Protein AF-A0A250I955-F1 (afdb_monomer_lite)

pLDDT: mean 71.08, std 16.71, range [36.88, 95.0]

Secondary structure (DSSP, 8-state):
--------TTSHHHHHHHHHHHHHHHHHHHHS-----------EEEEPPHHHHH------SSPEEPPSSPEETBPPSPPPTT-EEETTEEEEEEEEESP-TTSEEETTEEEEEPB--PPP------

Foldseek 3Di:
DDDDPDDDPVCVPVVVVVVVVVVVVVVVVVVVPDPPPPPPFPADAAAQDVCLVVVPDPQAPAADEDDLADHVQFAADDEDPPWDQDRRGTKDWDPDFPPQGDFYDDPRTGIRTHGDDDDDDPDPDD

Structure (mmCIF, N/CA/C/O backbone):
data_AF-A0A250I955-F1
#
_entry.id   AF-A0A250I955-F1
#
loop_
_atom_site.group_PDB
_atom_site.id
_atom_site.type_symbol
_atom_site.label_atom_id
_atom_site.label_alt_id
_atom_site.label_comp_id
_atom_site.label_asym_id
_atom_site.label_entity_id
_atom_site.label_seq_id
_atom_site.pdbx_PDB_ins_code
_atom_site.Cartn_x
_atom_site.Cartn_y
_atom_site.Cartn_z
_atom_site.occupancy
_atom_site.B_iso_or_equiv
_atom_site.auth_seq_id
_atom_site.auth_comp_id
_atom_site.auth_asym_id
_atom_site.auth_atom_id
_atom_site.pdbx_PDB_model_num
ATOM 1 N N . MET A 1 1 ? -51.514 -38.015 40.863 1.00 36.88 1 MET A N 1
ATOM 2 C CA . MET A 1 1 ? -50.245 -38.768 40.757 1.00 36.88 1 MET A CA 1
ATOM 3 C C . MET A 1 1 ? -49.132 -37.752 40.534 1.00 36.88 1 MET A C 1
ATOM 5 O O . MET A 1 1 ? -49.177 -37.049 39.536 1.00 36.88 1 MET A O 1
ATOM 9 N N . ARG A 1 2 ? -48.225 -37.561 41.501 1.00 45.16 2 ARG A N 1
ATOM 10 C CA . ARG A 1 2 ? -47.094 -36.623 41.380 1.00 45.16 2 ARG A CA 1
ATOM 11 C C . ARG A 1 2 ? -45.873 -37.432 40.949 1.00 45.16 2 ARG A C 1
ATOM 13 O O . ARG A 1 2 ? -45.469 -38.329 41.681 1.00 45.16 2 ARG A O 1
ATOM 20 N N . ALA A 1 3 ? -45.338 -37.158 39.761 1.00 48.78 3 ALA A N 1
ATOM 21 C CA . ALA A 1 3 ? -44.115 -37.789 39.281 1.00 48.78 3 ALA A CA 1
ATOM 22 C C . ALA A 1 3 ? -42.935 -37.279 40.121 1.00 48.78 3 ALA A C 1
ATOM 24 O O . ALA A 1 3 ? -42.499 -36.138 39.976 1.00 48.78 3 ALA A O 1
ATOM 25 N N . ALA A 1 4 ? -42.468 -38.112 41.050 1.00 56.59 4 ALA A N 1
ATOM 26 C CA . ALA A 1 4 ? -41.233 -37.881 41.776 1.00 56.59 4 ALA A CA 1
ATOM 27 C C . ALA A 1 4 ? -40.069 -38.221 40.839 1.00 56.59 4 ALA A C 1
ATOM 29 O O . ALA A 1 4 ? -39.766 -39.387 40.587 1.00 56.59 4 ALA A O 1
ATOM 30 N N . TRP A 1 5 ? -39.447 -37.187 40.280 1.00 58.50 5 TRP A N 1
ATOM 31 C CA . TRP A 1 5 ? -38.210 -37.324 39.523 1.00 58.50 5 TRP A CA 1
ATOM 32 C C . TRP A 1 5 ? -37.078 -37.656 40.497 1.00 58.50 5 TRP A C 1
ATOM 34 O O . TRP A 1 5 ? -36.486 -36.775 41.116 1.00 58.50 5 TRP A O 1
ATOM 44 N N . HIS A 1 6 ? -36.792 -38.944 40.666 1.00 56.72 6 HIS A N 1
ATOM 45 C CA . HIS A 1 6 ? -35.606 -39.400 41.378 1.00 56.72 6 HIS A CA 1
ATOM 46 C C . HIS A 1 6 ? -34.416 -39.376 40.415 1.00 56.72 6 HIS A C 1
ATOM 48 O O . HIS A 1 6 ? -34.252 -40.275 39.595 1.00 56.72 6 HIS A O 1
ATOM 54 N N . LEU A 1 7 ? -33.582 -38.339 40.508 1.00 53.34 7 LEU A N 1
ATOM 55 C CA . LEU A 1 7 ? -32.269 -38.337 39.865 1.00 53.34 7 LEU A CA 1
ATOM 56 C C . LEU A 1 7 ? -31.340 -39.286 40.650 1.00 53.34 7 LEU A C 1
ATOM 58 O O . LEU A 1 7 ? -31.113 -39.061 41.843 1.00 53.34 7 LEU A O 1
ATOM 62 N N . PRO A 1 8 ? -30.819 -40.363 40.034 1.00 53.69 8 PRO A N 1
ATOM 63 C CA . PRO A 1 8 ? -29.965 -41.321 40.723 1.00 53.69 8 PRO A CA 1
ATOM 64 C C . PRO A 1 8 ? -28.647 -40.666 41.160 1.00 53.69 8 PRO A C 1
ATOM 66 O O . PRO A 1 8 ? -27.967 -39.985 40.390 1.00 53.69 8 PRO A O 1
ATOM 69 N N . ARG A 1 9 ? -28.256 -40.922 42.414 1.00 56.50 9 ARG A N 1
ATOM 70 C CA . ARG A 1 9 ? -27.081 -40.359 43.115 1.00 56.50 9 ARG A CA 1
ATOM 71 C C . ARG A 1 9 ? -25.728 -40.606 42.419 1.00 56.50 9 ARG A C 1
ATOM 73 O O . ARG A 1 9 ? -24.728 -40.007 42.794 1.00 56.50 9 ARG A O 1
ATOM 80 N N . THR A 1 10 ? -25.679 -41.455 41.396 1.00 54.12 10 THR A N 1
ATOM 81 C CA . THR A 1 10 ? -24.463 -41.803 40.643 1.00 54.12 10 THR A CA 1
ATOM 82 C C . THR A 1 10 ? -24.177 -40.879 39.453 1.00 54.12 10 THR A C 1
ATOM 84 O O . THR A 1 10 ? -23.112 -40.988 38.850 1.00 54.12 10 THR A O 1
ATOM 87 N N . TRP A 1 11 ? -25.076 -39.947 39.114 1.00 47.69 11 TRP A N 1
ATOM 88 C CA . TRP A 1 11 ? -24.888 -39.016 37.987 1.00 47.69 11 TRP A CA 1
ATOM 89 C C . TRP A 1 11 ? -24.152 -37.715 38.353 1.00 47.69 11 TRP A C 1
ATOM 91 O O . TRP A 1 11 ? -23.797 -36.936 37.470 1.00 47.69 11 TRP A O 1
ATOM 101 N N . ALA A 1 12 ? -23.864 -37.488 39.637 1.00 50.97 12 ALA A N 1
ATOM 102 C CA . ALA A 1 12 ? -23.220 -36.262 40.109 1.00 50.97 12 ALA A CA 1
ATOM 103 C C . ALA A 1 12 ? -21.805 -35.994 39.532 1.00 50.97 12 ALA A C 1
ATOM 105 O O . ALA A 1 12 ? -21.558 -34.863 39.119 1.00 50.97 12 ALA A O 1
ATOM 106 N N . PRO A 1 13 ? -20.868 -36.962 39.419 1.00 51.16 13 PRO A N 1
ATOM 107 C CA . PRO A 1 13 ? -19.497 -36.634 39.012 1.00 51.16 13 PRO A CA 1
ATOM 108 C C . PRO A 1 13 ? -19.332 -36.412 37.499 1.00 51.16 13 PRO A C 1
ATOM 110 O O . PRO A 1 13 ? -18.401 -35.730 37.080 1.00 51.16 13 PRO A O 1
ATOM 113 N N . ARG A 1 14 ? -20.236 -36.942 36.661 1.00 49.72 14 ARG A N 1
ATOM 114 C CA . ARG A 1 14 ? -20.172 -36.760 35.197 1.00 49.72 14 ARG A CA 1
ATOM 115 C C . ARG A 1 14 ? -20.820 -35.459 34.720 1.00 49.72 14 ARG A C 1
ATOM 117 O O . ARG A 1 14 ? -20.344 -34.874 33.753 1.00 49.72 14 ARG A O 1
ATOM 124 N N . ALA A 1 15 ? -21.846 -34.978 35.421 1.00 51.66 15 ALA A N 1
ATOM 125 C CA . ALA A 1 15 ? -22.506 -33.714 35.096 1.00 51.66 15 ALA A CA 1
ATOM 126 C C . ALA A 1 15 ? -21.612 -32.491 35.382 1.00 51.66 15 ALA A C 1
ATOM 128 O O . ALA A 1 15 ? -21.608 -31.540 34.606 1.00 51.66 15 ALA A O 1
ATOM 129 N N . VAL A 1 16 ? -20.798 -32.537 36.444 1.00 55.81 16 VAL A N 1
ATOM 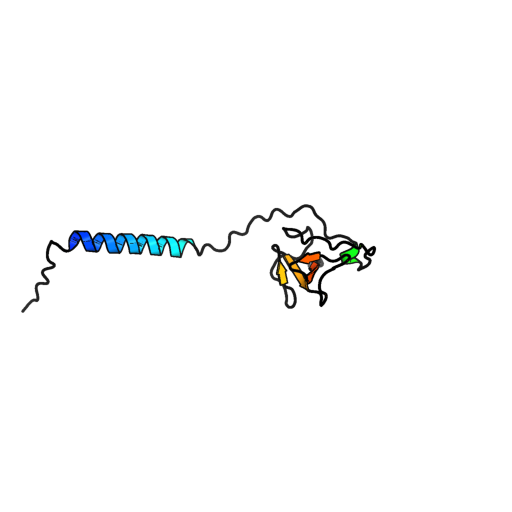130 C CA . VAL A 1 16 ? -19.877 -31.439 36.800 1.00 55.81 16 VAL A CA 1
ATOM 131 C C . VAL A 1 16 ? -18.752 -31.286 35.769 1.00 55.81 16 VAL A C 1
ATOM 133 O O . VAL A 1 16 ? -18.417 -30.165 35.388 1.00 55.81 16 VAL A O 1
ATOM 136 N N . GLY A 1 17 ? -18.210 -32.399 35.260 1.00 54.16 17 GLY A N 1
ATOM 137 C CA . GLY A 1 17 ? -17.149 -32.369 34.248 1.00 54.16 17 GLY A CA 1
ATOM 138 C C . GLY A 1 17 ? -17.583 -31.706 32.936 1.00 54.16 17 GLY A C 1
ATOM 139 O O . GLY A 1 17 ? -16.844 -30.894 32.386 1.00 54.16 17 GLY A O 1
ATOM 140 N N . ALA A 1 18 ? -18.802 -31.987 32.466 1.00 59.69 18 ALA A N 1
ATOM 141 C CA . ALA A 1 18 ? -19.332 -31.395 31.235 1.00 59.69 18 ALA A CA 1
ATOM 142 C C . ALA A 1 18 ? -19.555 -29.874 31.355 1.00 59.69 18 ALA A C 1
ATOM 144 O O . ALA A 1 18 ? -19.272 -29.131 30.416 1.00 59.69 18 ALA A O 1
ATOM 145 N N . VAL A 1 19 ? -20.001 -29.399 32.524 1.00 61.25 19 VAL A N 1
ATOM 146 C CA . VAL A 1 19 ? -20.210 -27.964 32.784 1.00 61.25 19 VAL A CA 1
ATOM 147 C C . VAL A 1 19 ? -18.879 -27.208 32.852 1.00 61.25 19 VAL A C 1
ATOM 149 O O . VAL A 1 19 ? -18.766 -26.131 32.271 1.00 61.25 19 VAL A O 1
ATOM 152 N N . ALA A 1 20 ? -17.848 -27.777 33.486 1.00 62.03 20 ALA A N 1
ATOM 153 C CA . ALA A 1 20 ? -16.526 -27.150 33.561 1.00 62.03 20 ALA A CA 1
ATOM 154 C C . ALA A 1 20 ? -15.874 -26.977 32.175 1.00 62.03 20 ALA A C 1
ATOM 156 O O . ALA A 1 20 ? -15.304 -25.924 31.887 1.00 62.03 20 ALA A O 1
ATOM 157 N N . VAL A 1 21 ? -16.012 -27.973 31.291 1.00 69.31 21 VAL A N 1
ATOM 158 C CA . VAL A 1 21 ? -15.523 -27.891 29.903 1.00 69.31 21 VAL A CA 1
ATOM 159 C C . VAL A 1 21 ? -16.306 -26.850 29.100 1.00 69.31 21 VAL A C 1
ATOM 161 O O . VAL A 1 21 ? -15.703 -26.065 28.372 1.00 69.31 21 VAL A O 1
ATOM 164 N N . GLY A 1 22 ? -17.631 -26.789 29.270 1.00 68.12 22 GLY A N 1
ATOM 165 C CA . GLY A 1 22 ? -18.467 -25.777 28.621 1.00 68.12 22 GLY A CA 1
ATOM 166 C C . GLY A 1 22 ? -18.089 -24.344 29.011 1.00 68.12 22 GLY A C 1
ATOM 167 O O . GLY A 1 22 ? -17.961 -23.490 28.139 1.00 68.12 22 GLY A O 1
ATOM 168 N N . ILE A 1 23 ? -17.838 -24.087 30.300 1.00 70.75 23 ILE A N 1
ATOM 169 C CA . ILE A 1 23 ? -17.424 -22.763 30.795 1.00 70.75 23 ILE A CA 1
ATOM 170 C C . ILE A 1 23 ? -16.028 -22.388 30.280 1.00 70.75 23 ILE A C 1
ATOM 172 O O . ILE A 1 23 ? -15.819 -21.248 29.868 1.00 70.75 23 ILE A O 1
ATOM 176 N N . ALA A 1 24 ? -15.084 -23.335 30.249 1.00 69.19 24 ALA A N 1
ATOM 177 C CA . ALA A 1 24 ? -13.746 -23.093 29.712 1.00 69.19 24 ALA A CA 1
ATOM 178 C C . ALA A 1 24 ? -13.779 -22.765 28.210 1.00 69.19 24 ALA A C 1
ATOM 180 O O . ALA A 1 24 ? -13.150 -21.801 27.778 1.00 69.19 24 ALA A O 1
ATOM 181 N N . LEU A 1 25 ? -14.551 -23.519 27.420 1.00 65.44 25 LEU A N 1
ATOM 182 C CA . LEU A 1 25 ? -14.707 -23.260 25.987 1.00 65.44 25 LEU A CA 1
ATOM 183 C C . LEU A 1 25 ? -15.404 -21.924 25.722 1.00 65.44 25 LEU A C 1
ATOM 185 O O . LEU A 1 25 ? -14.972 -21.177 24.847 1.00 65.44 25 LEU A O 1
ATOM 189 N N . TRP A 1 26 ? -16.443 -21.589 26.491 1.00 66.38 26 TRP A N 1
ATOM 190 C CA . TRP A 1 26 ? -17.142 -20.319 26.321 1.00 66.38 26 TRP A CA 1
ATOM 191 C C . TRP A 1 26 ? -16.258 -19.125 26.699 1.00 66.38 26 TRP A C 1
ATOM 193 O O . TRP A 1 26 ? -16.187 -18.170 25.935 1.00 66.38 26 TRP A O 1
ATOM 203 N N . GLY A 1 27 ? -15.496 -19.215 27.796 1.00 65.56 27 GLY A N 1
ATOM 204 C CA . GLY A 1 27 ? -14.541 -18.177 28.195 1.00 65.56 27 GLY A CA 1
ATOM 205 C C . GLY A 1 27 ? -13.427 -17.944 27.169 1.00 65.56 27 GLY A C 1
ATOM 206 O O . GLY A 1 27 ? -13.082 -16.795 26.899 1.00 65.56 27 GLY A O 1
ATOM 207 N N . VAL A 1 28 ? -12.903 -19.009 26.551 1.00 63.62 28 VAL A N 1
ATOM 208 C CA . VAL A 1 28 ? -11.912 -18.900 25.463 1.00 63.62 28 VAL A CA 1
ATOM 209 C C . VAL A 1 28 ? -12.507 -18.204 24.235 1.00 63.62 28 VAL A C 1
ATOM 211 O O . VAL A 1 28 ? -11.841 -17.363 23.635 1.00 63.62 28 VAL A O 1
ATOM 214 N N . LEU A 1 29 ? -13.762 -18.498 23.886 1.00 60.25 29 LEU A N 1
ATOM 215 C CA . LEU A 1 29 ? -14.429 -17.885 22.734 1.00 60.25 29 LEU A CA 1
ATOM 216 C C . LEU A 1 29 ? -14.782 -16.410 22.985 1.00 60.25 29 LEU A C 1
ATOM 218 O O . LEU A 1 29 ? -14.506 -15.570 22.137 1.00 60.25 29 LEU A O 1
ATOM 222 N N . THR A 1 30 ? -15.296 -16.050 24.166 1.00 59.88 30 THR A N 1
ATOM 223 C CA . THR A 1 30 ? -15.692 -14.659 24.458 1.00 59.88 30 THR A CA 1
ATOM 224 C C . THR A 1 30 ? -14.514 -13.716 24.711 1.00 59.88 30 THR A C 1
ATOM 226 O O . THR A 1 30 ? -14.674 -12.504 24.603 1.00 59.88 30 THR A O 1
ATOM 229 N N . LEU A 1 31 ? -13.325 -14.234 25.045 1.00 57.28 31 LEU A N 1
ATOM 230 C CA . LEU A 1 31 ? -12.126 -13.402 25.212 1.00 57.28 31 LEU A CA 1
ATOM 231 C C . LEU A 1 31 ? -11.452 -13.061 23.869 1.00 57.28 31 LEU A C 1
ATOM 233 O O . LEU A 1 31 ? -10.629 -12.149 23.812 1.00 57.28 31 LEU A O 1
ATOM 237 N N . SER A 1 32 ? -11.806 -13.764 22.788 1.00 50.66 32 SER A N 1
ATOM 238 C CA . SER A 1 32 ? -11.228 -13.542 21.457 1.00 50.66 32 SER A CA 1
ATOM 239 C C . SER A 1 32 ? -11.859 -12.365 20.699 1.00 50.66 32 SER A C 1
ATOM 241 O O . SER A 1 32 ? -11.297 -11.926 19.697 1.00 50.66 32 SER A O 1
ATOM 243 N N . GLU A 1 33 ? -12.975 -11.813 21.181 1.00 47.69 33 GLU A N 1
ATOM 244 C CA . GLU A 1 33 ? -13.667 -10.651 20.601 1.00 47.69 33 GLU A CA 1
ATOM 245 C C . GLU A 1 33 ? -13.446 -9.385 21.440 1.00 47.69 33 GLU A C 1
ATOM 247 O O . GLU A 1 33 ? -14.352 -8.605 21.726 1.00 47.69 33 GLU A O 1
ATOM 252 N N . GLY A 1 34 ? -12.199 -9.143 21.846 1.00 52.31 34 GLY A N 1
ATOM 253 C CA . GLY A 1 34 ? -11.804 -7.790 22.220 1.00 52.31 34 GLY A CA 1
ATOM 254 C C . GLY A 1 34 ? -11.877 -6.880 20.983 1.00 52.31 34 GLY A C 1
ATOM 255 O O . GLY A 1 34 ? -11.391 -7.280 19.921 1.00 52.31 34 GLY A O 1
ATOM 256 N N . PRO A 1 35 ? -12.438 -5.656 21.067 1.00 55.06 35 PRO A N 1
ATOM 257 C CA . PRO A 1 35 ? -12.281 -4.682 19.995 1.00 55.06 35 PRO A CA 1
ATOM 258 C C . PRO A 1 35 ? -10.781 -4.489 19.793 1.00 55.06 35 PRO A C 1
ATOM 260 O O . PRO A 1 35 ? -10.077 -4.217 20.769 1.00 55.06 35 PRO A O 1
ATOM 263 N N . ALA A 1 36 ? -10.308 -4.696 18.558 1.00 55.72 36 ALA A N 1
ATOM 264 C CA . ALA A 1 36 ? -8.897 -4.625 18.199 1.00 55.72 36 ALA A CA 1
ATOM 265 C C . ALA A 1 36 ? -8.233 -3.484 18.986 1.00 55.72 36 ALA A C 1
ATOM 267 O O . ALA A 1 36 ? -8.658 -2.327 18.836 1.00 55.72 36 ALA A O 1
ATOM 268 N N . PRO A 1 37 ? -7.276 -3.778 19.890 1.00 46.75 37 PRO A N 1
ATOM 269 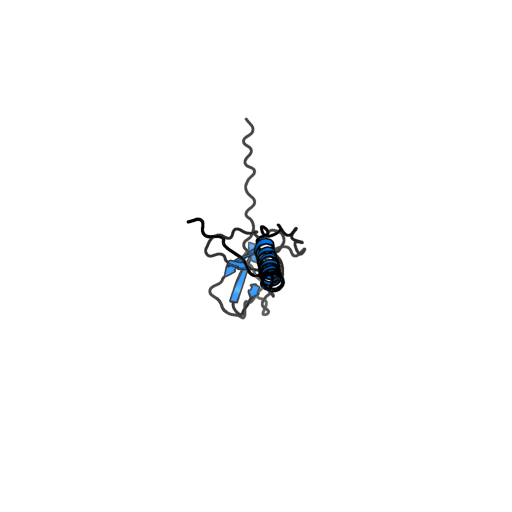C CA . PRO A 1 37 ? -6.623 -2.732 20.648 1.00 46.75 37 PRO A CA 1
ATOM 270 C C . PRO A 1 37 ? -6.074 -1.764 19.612 1.00 46.75 37 PRO A C 1
ATOM 272 O O . PRO A 1 37 ? -5.392 -2.187 18.679 1.00 46.75 37 PRO A O 1
ATOM 275 N N . ARG A 1 38 ? -6.427 -0.477 19.727 1.00 49.72 38 ARG A N 1
ATOM 276 C CA . ARG A 1 38 ? -5.796 0.582 18.938 1.00 49.72 38 ARG A CA 1
ATOM 277 C C . ARG A 1 38 ? -4.318 0.533 19.287 1.00 49.72 38 ARG A C 1
ATOM 279 O O . ARG A 1 38 ? -3.890 1.165 20.253 1.00 49.72 38 ARG A O 1
ATOM 286 N N . ALA A 1 39 ? -3.567 -0.290 18.561 1.00 51.12 39 ALA A N 1
ATOM 287 C CA . ALA A 1 39 ? -2.147 -0.441 18.740 1.00 51.12 39 ALA A CA 1
ATOM 288 C C . ALA A 1 39 ? -1.589 0.969 18.616 1.00 51.12 39 ALA A C 1
ATOM 290 O O . ALA A 1 39 ? -1.791 1.647 17.606 1.00 51.12 39 ALA A O 1
ATOM 291 N N . LYS A 1 40 ? -0.972 1.456 19.694 1.00 48.59 40 LYS A N 1
ATOM 292 C CA . LYS A 1 40 ? -0.195 2.687 19.643 1.00 48.59 40 LYS A CA 1
ATOM 293 C C . LYS A 1 40 ? 0.946 2.400 18.679 1.00 48.59 40 LYS A C 1
ATOM 295 O O . LYS A 1 40 ? 1.929 1.746 19.011 1.00 48.59 40 LYS A O 1
ATOM 300 N N . MET A 1 41 ? 0.706 2.784 17.439 1.00 46.81 41 MET A N 1
ATOM 301 C CA . MET A 1 41 ? 1.484 2.380 16.294 1.00 46.81 41 MET A CA 1
ATOM 302 C C . MET A 1 41 ? 2.804 3.131 16.339 1.00 46.81 41 MET A C 1
ATOM 304 O O . MET A 1 41 ? 2.842 4.352 16.189 1.00 46.81 41 MET A O 1
ATOM 308 N N . LYS A 1 42 ? 3.889 2.404 16.603 1.00 43.72 42 LYS A N 1
ATOM 309 C CA . LYS A 1 42 ? 5.243 2.938 16.486 1.00 43.72 42 LYS A CA 1
ATOM 310 C C . LYS A 1 42 ? 5.510 3.142 14.996 1.00 43.72 42 LYS A C 1
ATOM 312 O O . LYS A 1 42 ? 5.877 2.186 14.317 1.00 43.72 42 LYS A O 1
ATOM 317 N N . VAL A 1 43 ? 5.234 4.351 14.507 1.00 55.00 43 VAL A N 1
ATOM 318 C CA . VAL A 1 43 ? 5.606 4.803 13.162 1.00 55.00 43 VAL A CA 1
ATOM 319 C C . VAL A 1 43 ? 7.111 4.606 13.038 1.00 55.00 43 VAL A C 1
ATOM 321 O O . VAL A 1 43 ? 7.869 5.055 13.898 1.00 55.00 43 VAL A O 1
ATOM 324 N N . GLU A 1 44 ? 7.524 3.842 12.035 1.00 64.19 44 GLU A N 1
ATOM 325 C CA . GLU A 1 44 ? 8.933 3.775 11.676 1.00 64.19 44 GLU A CA 1
ATOM 326 C C . GLU A 1 44 ? 9.313 5.131 11.083 1.00 64.19 44 GLU A C 1
ATOM 328 O O . GLU A 1 44 ? 8.556 5.684 10.281 1.00 64.19 44 GLU A O 1
ATOM 333 N N . ASP A 1 45 ? 10.442 5.693 11.515 1.00 58.19 45 ASP A N 1
ATOM 334 C CA . ASP A 1 45 ? 10.904 7.039 11.144 1.00 58.19 45 ASP A CA 1
ATOM 335 C C . ASP A 1 45 ? 11.477 7.055 9.715 1.00 58.19 45 ASP A C 1
ATOM 337 O O . ASP A 1 45 ? 12.577 7.511 9.441 1.00 58.19 45 ASP A O 1
ATOM 341 N N . THR A 1 46 ? 10.756 6.441 8.782 1.00 63.81 46 THR A N 1
ATOM 342 C CA . THR A 1 46 ? 11.019 6.539 7.353 1.00 63.81 46 THR A CA 1
ATOM 343 C C . THR A 1 46 ? 9.943 7.443 6.783 1.00 63.81 46 THR A C 1
ATOM 345 O O . THR A 1 46 ? 8.751 7.115 6.794 1.00 63.81 46 THR A O 1
ATOM 348 N N . GLU A 1 47 ? 10.358 8.634 6.369 1.00 73.94 47 GLU A N 1
ATOM 349 C CA . GLU A 1 47 ? 9.493 9.571 5.664 1.00 73.94 47 GLU A CA 1
ATOM 350 C C . GLU A 1 47 ? 9.182 9.027 4.269 1.00 73.94 47 GLU A C 1
ATOM 352 O O . GLU A 1 47 ? 10.016 8.354 3.660 1.00 73.94 47 GLU A O 1
ATOM 357 N N . VAL A 1 48 ? 7.970 9.295 3.770 1.00 68.81 48 VAL A N 1
ATOM 358 C CA . VAL A 1 48 ? 7.628 8.972 2.380 1.00 68.81 48 VAL A CA 1
ATOM 359 C C . VAL A 1 48 ? 8.596 9.743 1.474 1.00 68.81 48 VAL A C 1
ATOM 361 O O . VAL A 1 48 ? 8.607 10.974 1.543 1.00 68.81 48 VAL A O 1
ATOM 364 N N . PRO A 1 49 ? 9.407 9.059 0.648 1.00 69.31 49 PRO A N 1
ATOM 365 C CA . PRO A 1 49 ? 10.402 9.731 -0.176 1.00 69.31 49 PRO A CA 1
ATOM 366 C C . PRO A 1 49 ? 9.800 10.742 -1.160 1.00 69.31 49 PRO A C 1
ATOM 368 O O . PRO A 1 49 ? 8.716 10.523 -1.701 1.00 69.31 49 PRO A O 1
ATOM 371 N N . GLU A 1 50 ? 10.545 11.809 -1.456 1.00 67.38 50 GLU A N 1
ATOM 372 C CA . GLU A 1 50 ? 10.089 12.898 -2.330 1.00 67.38 50 GLU A CA 1
ATOM 373 C C . GLU A 1 50 ? 9.771 12.437 -3.762 1.00 67.38 50 GLU A C 1
ATOM 375 O O . GLU A 1 50 ? 8.770 12.871 -4.324 1.00 67.38 50 GLU A O 1
ATOM 380 N N . TRP A 1 51 ? 10.542 11.501 -4.328 1.00 64.62 51 TRP A N 1
ATOM 381 C CA . TRP A 1 51 ? 10.313 10.974 -5.684 1.00 64.62 51 TRP A CA 1
ATOM 382 C C . TRP A 1 51 ? 8.928 10.325 -5.856 1.00 64.62 51 TRP A C 1
ATOM 384 O O . TRP A 1 51 ? 8.383 10.311 -6.956 1.00 64.62 51 TRP A O 1
ATOM 394 N N . ILE A 1 52 ? 8.309 9.844 -4.771 1.00 67.12 52 ILE A N 1
ATOM 395 C CA . ILE A 1 52 ? 6.926 9.337 -4.783 1.00 67.12 52 ILE A CA 1
ATOM 396 C C . ILE A 1 52 ? 5.922 10.478 -4.918 1.00 67.12 52 ILE A C 1
ATOM 398 O O 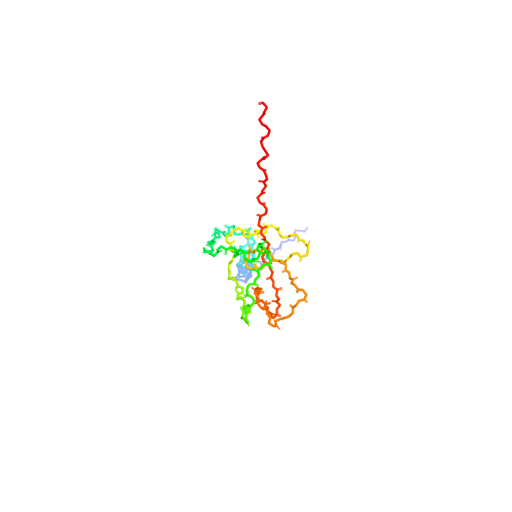. ILE A 1 52 ? 4.869 10.319 -5.530 1.00 67.12 52 ILE A O 1
ATOM 402 N N . LEU A 1 53 ? 6.235 11.626 -4.321 1.00 66.12 53 LEU A N 1
ATOM 403 C CA . LEU A 1 53 ? 5.389 12.814 -4.349 1.00 66.12 53 LEU A CA 1
ATOM 404 C C . LEU A 1 53 ? 5.476 13.524 -5.701 1.00 66.12 53 LEU A C 1
ATOM 406 O O . LEU A 1 53 ? 4.483 14.083 -6.159 1.00 66.12 53 LEU A O 1
ATOM 410 N N . THR A 1 54 ? 6.657 13.513 -6.320 1.00 62.38 54 THR A N 1
ATOM 411 C CA . THR A 1 54 ? 6.941 14.212 -7.579 1.00 62.38 54 THR A CA 1
ATOM 412 C C . THR A 1 54 ? 6.808 13.316 -8.808 1.00 62.38 54 THR A C 1
ATOM 414 O O . THR A 1 54 ? 6.725 13.831 -9.918 1.00 62.38 54 THR A O 1
ATOM 417 N N . GLY A 1 55 ? 6.773 11.989 -8.634 1.00 55.31 55 GLY A N 1
ATOM 418 C CA . GLY A 1 55 ? 6.819 11.024 -9.736 1.00 55.31 55 GLY A CA 1
ATOM 419 C C . GLY A 1 55 ? 8.168 10.994 -10.465 1.00 55.31 55 GLY A C 1
ATOM 420 O O . GLY A 1 55 ? 8.275 10.380 -11.523 1.00 55.31 55 GLY A O 1
ATOM 421 N N . GLN A 1 56 ? 9.186 11.660 -9.916 1.00 52.06 56 GLN A N 1
ATOM 422 C CA . GLN A 1 56 ? 10.496 11.840 -10.529 1.00 52.06 56 GLN A CA 1
ATOM 423 C C . GLN A 1 56 ? 11.495 10.900 -9.840 1.00 52.06 56 GLN A C 1
ATOM 425 O O . GLN A 1 56 ? 12.237 11.307 -8.951 1.00 52.06 56 GLN A O 1
ATOM 430 N N . GLY A 1 57 ? 11.436 9.614 -10.188 1.00 56.25 57 GLY A N 1
ATOM 431 C CA . GLY A 1 57 ? 12.391 8.610 -9.719 1.00 56.25 57 GLY A CA 1
ATOM 432 C C . GLY A 1 57 ? 13.663 8.599 -10.566 1.00 56.25 57 GLY A C 1
ATOM 433 O O . GLY A 1 57 ? 13.616 8.609 -11.797 1.00 56.25 57 GLY A O 1
ATOM 434 N N . ASP A 1 58 ? 14.815 8.615 -9.908 1.00 52.78 58 ASP A N 1
ATOM 435 C CA . ASP A 1 58 ? 16.111 8.275 -10.475 1.00 52.78 58 ASP A CA 1
ATOM 436 C C . ASP A 1 58 ? 16.173 6.759 -10.681 1.00 52.78 58 ASP A C 1
ATOM 438 O O . ASP A 1 58 ? 16.507 6.038 -9.752 1.00 52.78 58 ASP A O 1
ATOM 442 N N . ALA A 1 59 ? 15.832 6.320 -11.903 1.00 47.50 59 ALA A N 1
ATOM 443 C CA . ALA A 1 59 ? 15.673 4.934 -12.359 1.00 47.50 59 ALA A CA 1
ATOM 444 C C . ALA A 1 59 ? 16.673 3.934 -11.742 1.00 47.50 59 ALA A C 1
ATOM 446 O O . ALA A 1 59 ? 17.691 3.564 -12.339 1.00 47.50 59 ALA A O 1
ATOM 447 N N . GLY A 1 60 ? 16.366 3.479 -10.530 1.00 54.00 60 GLY A N 1
ATOM 448 C CA . GLY A 1 60 ? 17.142 2.497 -9.805 1.00 54.00 60 GLY A CA 1
ATOM 449 C C . GLY A 1 60 ? 16.750 1.099 -10.262 1.00 54.00 60 GLY A C 1
ATOM 450 O O . GLY A 1 60 ? 15.577 0.748 -10.330 1.00 54.00 60 GLY A O 1
ATOM 451 N N . VAL A 1 61 ? 17.741 0.248 -10.534 1.00 51.38 61 VAL A N 1
ATOM 452 C CA . VAL A 1 61 ? 17.526 -1.142 -10.993 1.00 51.38 61 VAL A CA 1
ATOM 453 C C . VAL A 1 61 ? 16.986 -2.056 -9.868 1.00 51.38 61 VAL A C 1
ATOM 455 O O . VAL A 1 61 ? 16.671 -3.221 -10.100 1.00 51.38 61 VAL A O 1
ATOM 458 N N . VAL A 1 62 ? 16.854 -1.552 -8.634 1.00 60.38 62 VAL A N 1
ATOM 459 C CA . VAL A 1 62 ? 16.492 -2.345 -7.450 1.00 60.38 62 VAL A CA 1
ATOM 460 C C . VAL A 1 62 ? 15.183 -1.848 -6.843 1.00 60.38 62 VAL A C 1
ATOM 462 O O . VAL A 1 62 ? 15.139 -0.760 -6.270 1.00 60.38 62 VAL A O 1
ATOM 465 N N . ALA A 1 63 ? 14.161 -2.707 -6.899 1.00 64.94 63 ALA A N 1
ATOM 466 C CA . ALA A 1 63 ? 12.873 -2.494 -6.247 1.00 64.94 63 ALA A CA 1
ATOM 467 C C . ALA A 1 63 ? 13.041 -2.171 -4.758 1.00 64.94 63 ALA A C 1
ATOM 469 O O . ALA A 1 63 ? 13.753 -2.869 -4.025 1.00 64.94 63 ALA A O 1
ATOM 470 N N . LYS A 1 64 ? 12.346 -1.136 -4.276 1.00 75.75 64 LYS A N 1
ATOM 471 C CA . LYS A 1 64 ? 12.354 -0.820 -2.846 1.00 75.75 64 LYS A CA 1
ATOM 472 C C . LYS A 1 64 ? 11.545 -1.877 -2.104 1.00 75.75 64 LYS A C 1
ATOM 474 O O . LYS A 1 64 ? 10.403 -2.178 -2.442 1.00 75.75 64 LYS A O 1
ATOM 479 N N . LYS A 1 65 ? 12.125 -2.460 -1.058 1.00 82.00 65 LYS A N 1
ATOM 480 C CA . LYS A 1 65 ? 11.406 -3.428 -0.226 1.00 82.00 65 LYS A CA 1
ATOM 481 C C . LYS A 1 65 ? 10.259 -2.729 0.505 1.00 82.00 65 LYS A C 1
ATOM 483 O O . LYS A 1 65 ? 10.470 -1.681 1.113 1.00 82.00 65 LYS A O 1
ATOM 488 N N . MET A 1 66 ? 9.068 -3.326 0.477 1.00 88.00 66 MET A N 1
ATOM 489 C CA . MET A 1 66 ? 7.914 -2.849 1.243 1.00 88.00 66 MET A CA 1
ATOM 4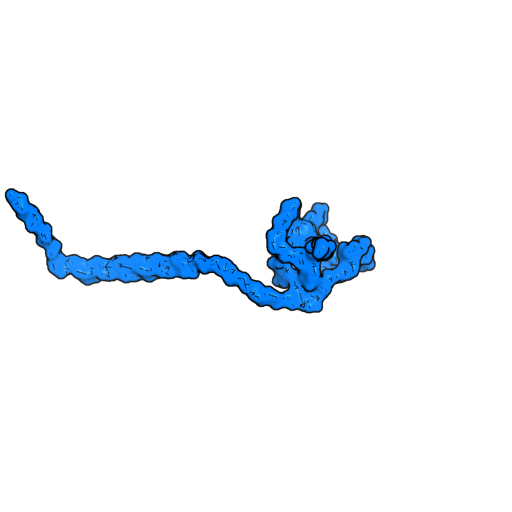90 C C . MET A 1 66 ? 8.265 -2.701 2.741 1.00 88.00 66 MET A C 1
ATOM 492 O O . MET A 1 66 ? 8.742 -3.672 3.342 1.00 88.00 66 MET A O 1
ATOM 496 N N . PRO A 1 67 ? 8.035 -1.528 3.364 1.00 88.19 67 PRO A N 1
ATOM 497 C CA . PRO A 1 67 ? 8.325 -1.312 4.778 1.00 88.19 67 PRO A CA 1
ATOM 498 C C . PRO A 1 67 ? 7.367 -2.123 5.647 1.00 88.19 67 PRO A C 1
ATOM 500 O O . PRO A 1 67 ? 6.178 -2.201 5.352 1.00 88.19 67 PRO A O 1
ATOM 503 N N . SER A 1 68 ? 7.859 -2.692 6.749 1.00 88.19 68 SER A N 1
ATOM 504 C CA . SER A 1 68 ? 7.065 -3.543 7.653 1.00 88.19 68 SER A CA 1
ATOM 505 C C . SER A 1 68 ? 5.979 -2.784 8.422 1.00 88.19 68 SER A C 1
ATOM 507 O O . SER A 1 68 ? 5.136 -3.399 9.070 1.00 88.19 68 SER A O 1
ATOM 509 N N . LYS A 1 69 ? 6.024 -1.448 8.406 1.00 87.62 69 LYS A N 1
ATOM 510 C CA . LYS A 1 69 ? 5.089 -0.553 9.090 1.00 87.62 69 LYS A CA 1
ATOM 511 C C . LYS A 1 69 ? 4.788 0.657 8.215 1.00 87.62 69 LYS A C 1
ATOM 513 O O . LYS A 1 69 ? 5.582 1.018 7.350 1.00 87.62 69 LYS A O 1
ATOM 518 N N . ARG A 1 70 ? 3.672 1.326 8.502 1.00 87.69 70 ARG A N 1
ATOM 519 C CA . ARG A 1 70 ? 3.311 2.611 7.892 1.00 87.69 70 ARG A CA 1
ATOM 520 C C . ARG A 1 70 ? 4.419 3.652 8.044 1.00 87.69 70 ARG A C 1
ATOM 522 O O . ARG A 1 70 ? 4.912 3.884 9.152 1.00 87.69 70 ARG A O 1
ATOM 529 N N . MET A 1 71 ? 4.702 4.336 6.940 1.00 88.62 71 MET A N 1
ATOM 530 C CA . MET A 1 71 ? 5.623 5.470 6.883 1.00 88.62 71 MET A CA 1
ATOM 531 C C . MET A 1 71 ? 4.998 6.746 7.456 1.00 88.62 71 MET A C 1
ATOM 533 O O . MET A 1 71 ? 3.776 6.939 7.447 1.00 88.62 71 MET A O 1
ATOM 537 N N . LYS A 1 72 ? 5.840 7.667 7.924 1.00 86.19 72 LYS A N 1
ATOM 538 C CA . LYS A 1 72 ? 5.388 8.979 8.403 1.00 86.19 72 LYS A CA 1
ATOM 539 C C . LYS A 1 72 ? 4.750 9.765 7.251 1.00 86.19 72 LYS A C 1
ATOM 541 O O . LYS A 1 72 ? 5.360 9.952 6.205 1.00 86.19 72 LYS A O 1
ATOM 546 N N . GLY A 1 73 ? 3.510 10.220 7.445 1.00 84.62 73 GLY A N 1
ATOM 547 C CA . GLY A 1 73 ? 2.736 10.945 6.425 1.00 84.62 73 GLY A CA 1
ATOM 548 C C . GLY A 1 73 ? 1.951 10.057 5.452 1.00 84.62 73 GLY A C 1
ATOM 549 O O . GLY A 1 73 ? 1.169 10.572 4.653 1.00 84.62 73 GLY A O 1
ATOM 550 N N . GLN A 1 74 ? 2.090 8.732 5.540 1.00 89.69 74 GLN A N 1
ATOM 551 C CA . GLN A 1 74 ? 1.258 7.807 4.780 1.00 89.69 74 GLN A CA 1
ATOM 552 C C . GLN A 1 74 ? -0.131 7.677 5.423 1.00 89.69 74 GLN A C 1
ATOM 554 O O . GLN A 1 74 ? -0.277 7.602 6.651 1.00 89.69 74 GLN A O 1
ATOM 559 N N . ARG A 1 75 ? -1.164 7.626 4.580 1.00 89.88 75 ARG A N 1
ATOM 560 C CA . ARG A 1 75 ? -2.565 7.500 4.974 1.00 89.88 75 ARG A CA 1
ATOM 561 C C . ARG A 1 75 ? -2.776 6.217 5.781 1.00 89.88 75 ARG A C 1
ATOM 563 O O . ARG A 1 75 ? -2.500 5.114 5.309 1.00 89.88 75 ARG A O 1
ATOM 570 N N . ALA A 1 76 ? -3.286 6.391 6.998 1.00 92.00 76 ALA A N 1
ATOM 571 C CA . ALA A 1 76 ? -3.797 5.305 7.824 1.00 92.00 76 ALA A CA 1
ATOM 572 C C . ALA A 1 76 ? -5.180 4.838 7.328 1.00 92.00 76 ALA A C 1
ATOM 574 O O . ALA A 1 76 ? -5.862 5.588 6.624 1.00 92.00 76 ALA A O 1
ATOM 575 N N . PRO A 1 77 ? -5.627 3.637 7.727 1.00 91.25 77 PRO A N 1
ATOM 576 C CA . PRO A 1 77 ? -6.986 3.176 7.468 1.00 91.25 77 PRO A CA 1
ATOM 577 C C . PRO A 1 77 ? -8.038 4.153 8.023 1.00 91.25 77 PRO A C 1
ATOM 579 O O . PRO A 1 77 ? -7.790 4.799 9.046 1.00 91.25 77 PRO A O 1
ATOM 582 N N . PRO A 1 78 ? -9.233 4.235 7.410 1.00 93.31 78 PRO A N 1
ATOM 583 C CA . PRO A 1 78 ? -9.747 3.371 6.341 1.00 93.31 78 PRO A CA 1
ATOM 584 C C . PRO A 1 78 ? -9.231 3.733 4.938 1.00 93.31 78 PRO A C 1
ATOM 586 O O . PRO A 1 78 ? -9.125 4.906 4.579 1.00 93.31 78 PRO A O 1
ATOM 589 N N . CYS A 1 79 ? -8.956 2.709 4.126 1.00 90.81 79 CYS A N 1
ATOM 590 C CA . CYS A 1 79 ? -8.556 2.876 2.728 1.00 90.81 79 CYS A CA 1
ATOM 591 C C . CYS A 1 79 ? -9.781 2.963 1.817 1.00 90.81 79 CYS A C 1
ATOM 593 O O . CYS A 1 79 ? -10.784 2.286 2.037 1.00 90.81 79 CYS A O 1
ATOM 595 N N . THR A 1 80 ? -9.701 3.804 0.788 1.00 91.44 80 THR A N 1
ATOM 596 C CA . THR A 1 80 ? -10.774 3.970 -0.198 1.00 91.44 80 THR A CA 1
ATOM 597 C C . THR A 1 80 ? -10.462 3.139 -1.429 1.00 91.44 80 THR A C 1
ATOM 599 O O . THR A 1 80 ? -9.361 3.257 -1.960 1.00 91.44 80 THR A O 1
ATOM 602 N N . LEU A 1 81 ? -11.414 2.338 -1.912 1.00 90.19 81 LEU A N 1
ATOM 603 C CA . LEU A 1 81 ? -11.233 1.552 -3.138 1.00 90.19 81 LEU A CA 1
ATOM 604 C C . LEU A 1 81 ? -10.764 2.450 -4.305 1.00 90.19 81 LEU A C 1
ATOM 606 O O . LEU A 1 81 ? -11.278 3.565 -4.429 1.00 90.19 81 LEU A O 1
ATOM 610 N N . PRO A 1 82 ? -9.798 2.006 -5.137 1.00 91.00 82 PRO A N 1
ATOM 611 C CA . PRO A 1 82 ? -9.209 0.658 -5.215 1.00 91.00 82 PRO A CA 1
ATOM 612 C C . PRO A 1 82 ? -7.969 0.423 -4.318 1.00 91.00 82 PRO A C 1
ATOM 614 O O . PRO A 1 82 ? -7.208 -0.513 -4.554 1.00 91.00 82 PRO A O 1
ATOM 617 N N . GLN A 1 83 ? -7.737 1.254 -3.297 1.00 94.19 83 GLN A N 1
ATOM 618 C CA . GLN A 1 83 ? -6.584 1.116 -2.397 1.00 94.19 83 GLN A CA 1
ATOM 619 C C . GLN A 1 83 ? -6.661 -0.166 -1.564 1.00 94.19 83 GLN A C 1
ATOM 621 O O . GLN A 1 83 ? -7.739 -0.596 -1.149 1.00 94.19 83 GLN A O 1
ATOM 626 N N . VAL A 1 84 ? -5.497 -0.726 -1.247 1.00 94.88 84 VAL A N 1
ATOM 627 C CA . VAL A 1 84 ? -5.352 -1.911 -0.402 1.00 94.88 84 VAL A CA 1
ATOM 628 C C . VAL A 1 84 ? -4.703 -1.557 0.930 1.00 94.88 84 VAL A C 1
ATOM 630 O O . VAL A 1 84 ? -3.874 -0.648 1.020 1.00 94.88 84 VAL A O 1
ATOM 633 N N . LEU A 1 85 ? -5.092 -2.293 1.969 1.00 95.00 85 LEU A N 1
ATOM 634 C CA . LEU A 1 85 ? -4.483 -2.211 3.288 1.00 95.00 85 LEU A CA 1
ATOM 635 C C . LEU A 1 85 ? -3.279 -3.155 3.350 1.00 95.00 85 LEU A C 1
ATOM 637 O O . LEU A 1 85 ? -3.461 -4.368 3.298 1.00 95.00 85 LEU A O 1
ATOM 641 N N . LEU A 1 86 ? -2.072 -2.606 3.486 1.00 94.12 86 LEU A N 1
ATOM 642 C CA . LEU A 1 86 ? -0.842 -3.371 3.725 1.00 94.12 86 LEU A CA 1
ATOM 643 C C . LEU A 1 86 ? -0.012 -2.662 4.799 1.00 94.12 86 LEU A C 1
ATOM 645 O O . LEU A 1 86 ? 0.137 -1.440 4.760 1.00 94.12 86 LEU A O 1
ATOM 649 N N . ASN A 1 87 ? 0.531 -3.421 5.754 1.00 92.31 87 ASN A N 1
ATOM 650 C CA . ASN A 1 87 ? 1.388 -2.911 6.836 1.00 92.31 87 ASN A 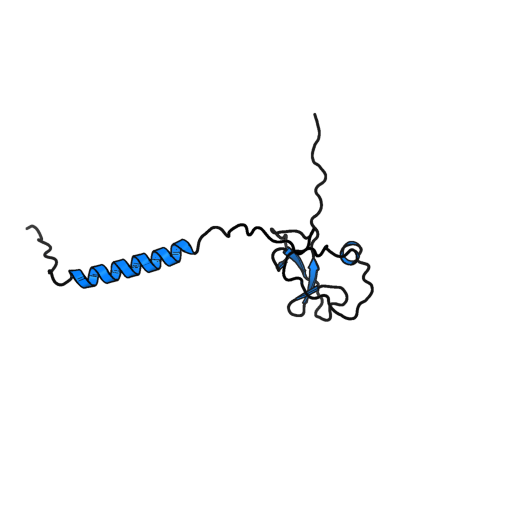CA 1
ATOM 651 C C . ASN A 1 87 ? 0.796 -1.684 7.557 1.00 92.31 87 ASN A C 1
ATOM 653 O O . ASN A 1 87 ? 1.475 -0.679 7.787 1.00 92.31 87 ASN A O 1
ATOM 657 N N . ASP A 1 88 ? -0.502 -1.777 7.873 1.00 90.81 88 ASP A N 1
ATOM 658 C CA . ASP A 1 88 ? -1.301 -0.749 8.551 1.00 90.81 88 ASP A CA 1
ATOM 659 C C . ASP A 1 88 ? -1.366 0.604 7.812 1.00 90.81 88 ASP A C 1
ATOM 661 O O . ASP A 1 88 ? -1.560 1.661 8.419 1.00 90.81 88 ASP A O 1
ATOM 665 N N . ALA A 1 89 ? -1.214 0.587 6.487 1.00 93.69 89 ALA A N 1
ATOM 666 C CA . ALA A 1 89 ? -1.263 1.770 5.642 1.00 93.69 89 ALA A CA 1
ATOM 667 C C . ALA A 1 89 ? -2.023 1.525 4.336 1.00 93.69 89 ALA A C 1
ATOM 669 O O . ALA A 1 89 ? -2.196 0.385 3.902 1.00 93.69 89 ALA A O 1
ATOM 670 N N . CYS A 1 90 ? -2.464 2.609 3.699 1.00 94.25 90 CYS A N 1
ATOM 671 C CA . CYS A 1 90 ? -3.107 2.540 2.394 1.00 94.25 90 CYS A CA 1
ATOM 672 C C . CYS A 1 90 ? -2.079 2.604 1.263 1.00 94.25 90 CYS A C 1
ATOM 674 O O . CYS A 1 90 ? -1.193 3.468 1.241 1.00 94.25 90 CYS A O 1
ATOM 676 N N . TRP A 1 91 ? -2.246 1.694 0.310 1.00 94.75 91 TRP A N 1
ATOM 677 C CA . TRP A 1 91 ? -1.406 1.540 -0.871 1.00 94.75 91 TRP A CA 1
ATOM 678 C C . TRP A 1 91 ? -2.264 1.469 -2.120 1.00 94.75 91 TRP A C 1
ATOM 680 O O . TRP A 1 91 ? -3.393 0.980 -2.085 1.00 94.75 91 TRP A O 1
ATOM 690 N N . GLU A 1 92 ? -1.707 1.901 -3.237 1.00 93.56 92 GLU A N 1
ATOM 691 C CA . GLU A 1 92 ? -2.268 1.651 -4.556 1.00 93.56 92 GLU A CA 1
ATOM 692 C C . GLU A 1 92 ? -1.398 0.630 -5.278 1.00 93.56 92 GLU A C 1
ATOM 694 O O . GLU A 1 92 ? -0.169 0.727 -5.281 1.00 93.56 92 GLU A O 1
ATOM 699 N N . ARG A 1 93 ? -2.051 -0.400 -5.820 1.00 93.00 93 ARG A N 1
ATOM 700 C CA . ARG A 1 93 ? -1.400 -1.438 -6.613 1.00 93.00 93 ARG A CA 1
ATOM 701 C C . ARG A 1 93 ? -1.240 -0.924 -8.035 1.00 93.00 93 ARG A C 1
ATOM 703 O O . ARG A 1 93 ? -2.221 -0.515 -8.644 1.00 93.00 93 ARG A O 1
ATOM 710 N N . LEU A 1 94 ? -0.035 -1.031 -8.573 1.00 89.56 94 LEU A N 1
ATOM 711 C CA . LEU A 1 94 ? 0.226 -0.764 -9.980 1.00 89.56 94 LEU A CA 1
ATOM 712 C C . LEU A 1 94 ? -0.085 -2.006 -10.821 1.00 89.56 94 LEU A C 1
ATOM 714 O O . LEU A 1 94 ? 0.116 -3.139 -10.377 1.00 89.56 94 LEU A O 1
ATOM 718 N N . GLU A 1 95 ? -0.501 -1.808 -12.070 1.00 87.94 95 GLU A N 1
ATOM 719 C CA . GLU A 1 95 ? -0.654 -2.877 -13.071 1.00 87.94 95 GLU A CA 1
ATOM 720 C C . GLU A 1 95 ? 0.712 -3.328 -13.629 1.00 87.94 95 GLU A C 1
ATOM 722 O O . GLU A 1 95 ? 0.922 -3.449 -14.832 1.00 87.94 95 GLU A O 1
ATOM 727 N N . ARG A 1 96 ? 1.681 -3.547 -12.733 1.00 81.75 96 ARG A N 1
ATOM 728 C CA . ARG A 1 96 ? 3.049 -3.968 -13.039 1.00 81.75 96 ARG A CA 1
ATOM 729 C C . ARG A 1 96 ? 3.474 -5.072 -12.068 1.00 81.75 96 ARG A C 1
ATOM 731 O O . ARG A 1 96 ? 3.219 -4.995 -10.863 1.00 81.75 96 ARG A O 1
ATOM 738 N N . ILE A 1 97 ? 4.135 -6.089 -12.610 1.00 84.75 97 ILE A N 1
ATOM 739 C CA . ILE A 1 97 ? 4.813 -7.144 -11.850 1.00 84.75 97 ILE A CA 1
ATOM 740 C C . ILE A 1 97 ? 6.301 -6.812 -11.703 1.00 84.75 97 ILE A C 1
ATOM 742 O O . ILE A 1 97 ? 6.843 -6.063 -12.513 1.00 84.75 97 ILE A O 1
ATOM 746 N N . ALA A 1 98 ? 6.948 -7.353 -10.672 1.00 79.50 98 ALA A N 1
ATOM 747 C CA . ALA A 1 98 ? 8.376 -7.148 -10.432 1.00 79.50 98 ALA A CA 1
ATOM 748 C C . ALA A 1 98 ? 9.223 -7.435 -11.696 1.00 79.50 98 ALA A C 1
ATOM 750 O O . ALA A 1 98 ? 8.887 -8.355 -12.451 1.00 79.50 98 ALA A O 1
ATOM 751 N N . PRO A 1 99 ? 10.324 -6.692 -11.934 1.00 84.38 99 PRO A N 1
ATOM 752 C CA . PRO A 1 99 ? 10.970 -5.721 -11.042 1.00 84.38 99 PRO A CA 1
ATOM 753 C C . PRO A 1 99 ? 10.271 -4.351 -10.996 1.00 84.38 99 PRO A C 1
ATOM 755 O O . PRO A 1 99 ? 9.849 -3.799 -12.009 1.00 84.38 99 PRO A O 1
ATOM 758 N N . CYS A 1 100 ? 10.163 -3.789 -9.792 1.00 81.88 100 CYS A N 1
ATOM 759 C CA . CYS A 1 100 ? 9.385 -2.576 -9.529 1.00 81.88 100 CYS A CA 1
ATOM 760 C C . CYS A 1 100 ? 10.153 -1.254 -9.673 1.00 81.88 100 CYS A C 1
ATOM 762 O O . CYS A 1 100 ? 9.568 -0.218 -9.377 1.00 81.88 100 CYS A O 1
ATOM 764 N N . GLU A 1 101 ? 11.403 -1.277 -10.156 1.00 83.38 101 GLU A N 1
ATOM 765 C CA . GLU A 1 101 ? 12.274 -0.092 -10.292 1.00 83.38 101 GLU A CA 1
ATOM 766 C C . GLU A 1 101 ? 12.252 0.751 -9.007 1.00 83.38 101 GLU A C 1
ATOM 768 O O . GLU A 1 101 ? 12.651 0.263 -7.951 1.00 83.38 101 GLU A O 1
ATOM 773 N N . ASP A 1 102 ? 11.714 1.968 -9.052 1.00 81.25 102 ASP A N 1
ATOM 774 C CA . ASP A 1 102 ? 11.673 2.845 -7.887 1.00 81.25 102 ASP A CA 1
ATOM 775 C C . ASP A 1 102 ? 10.550 2.483 -6.901 1.00 81.25 102 ASP A C 1
ATOM 777 O O . ASP A 1 102 ? 10.637 2.814 -5.720 1.00 81.25 102 ASP A O 1
ATOM 781 N N . PHE A 1 103 ? 9.521 1.750 -7.334 1.00 86.44 103 PHE A N 1
ATOM 782 C CA . PHE A 1 103 ? 8.337 1.428 -6.535 1.00 86.44 103 PHE A CA 1
ATOM 783 C C . PHE A 1 103 ? 8.566 0.328 -5.493 1.00 86.44 103 PHE A C 1
ATOM 785 O O . PHE A 1 103 ? 9.523 -0.450 -5.543 1.00 86.44 103 PHE A O 1
ATOM 792 N N . TYR A 1 104 ? 7.625 0.238 -4.547 1.00 89.19 104 TYR A N 1
ATOM 793 C CA . TYR A 1 104 ? 7.676 -0.777 -3.504 1.00 89.19 104 TYR A CA 1
ATOM 794 C C . TYR A 1 104 ? 7.201 -2.132 -4.015 1.00 89.19 104 TYR A C 1
ATOM 796 O O . TYR A 1 104 ? 6.081 -2.249 -4.512 1.00 89.19 104 TYR A O 1
ATOM 804 N N . GLU A 1 105 ? 8.016 -3.167 -3.833 1.00 90.50 105 GLU A N 1
ATOM 805 C CA . GLU A 1 105 ? 7.638 -4.541 -4.155 1.00 90.50 105 GLU A CA 1
ATOM 806 C C . GLU A 1 105 ? 7.045 -5.261 -2.939 1.00 90.50 105 GLU A C 1
ATOM 808 O O . GLU A 1 105 ? 7.634 -5.289 -1.852 1.00 90.50 105 GLU A O 1
ATOM 813 N N . HIS A 1 106 ? 5.893 -5.901 -3.145 1.00 90.62 106 HIS A N 1
ATOM 814 C CA . HIS A 1 106 ? 5.311 -6.860 -2.213 1.00 90.62 106 HIS A CA 1
ATOM 815 C C . HIS A 1 106 ? 4.635 -8.001 -2.983 1.00 90.62 106 HIS A C 1
ATOM 817 O O . HIS A 1 106 ? 3.794 -7.762 -3.850 1.00 90.62 106 HIS A O 1
ATOM 823 N N . GLU A 1 107 ? 5.018 -9.246 -2.684 1.00 90.38 107 GLU A N 1
ATOM 824 C CA . GLU A 1 107 ? 4.494 -10.455 -3.348 1.00 90.38 107 GLU A CA 1
ATOM 825 C C . GLU A 1 107 ? 4.574 -10.397 -4.891 1.00 90.38 107 GLU A C 1
ATOM 827 O O . GLU A 1 107 ? 3.628 -10.758 -5.592 1.00 90.38 107 GLU A O 1
ATOM 832 N N . GLY A 1 108 ? 5.684 -9.884 -5.437 1.00 88.56 108 GLY A N 1
ATOM 833 C CA . GLY A 1 108 ? 5.905 -9.780 -6.885 1.00 88.56 108 GLY A CA 1
ATOM 834 C C . GLY A 1 108 ? 5.075 -8.703 -7.597 1.00 88.56 108 GLY A C 1
ATOM 835 O O . GLY A 1 108 ? 5.050 -8.664 -8.827 1.00 88.56 108 GLY A O 1
ATOM 836 N N . ARG A 1 109 ? 4.390 -7.828 -6.849 1.00 91.19 109 ARG A N 1
ATOM 837 C CA . ARG A 1 109 ? 3.619 -6.688 -7.372 1.00 91.19 109 ARG A CA 1
ATOM 838 C C . ARG A 1 109 ? 4.194 -5.364 -6.891 1.00 91.19 109 ARG A C 1
ATOM 840 O O . ARG A 1 109 ? 4.794 -5.303 -5.818 1.00 91.19 109 ARG A O 1
ATOM 847 N N . CYS A 1 110 ? 3.939 -4.310 -7.659 1.00 91.12 110 CYS A N 1
ATOM 848 C CA . CYS A 1 110 ? 4.438 -2.970 -7.375 1.00 91.12 110 CYS A CA 1
ATOM 849 C C . CYS A 1 110 ? 3.365 -2.080 -6.740 1.00 91.12 110 CYS A C 1
ATOM 851 O O . CYS A 1 110 ? 2.195 -2.126 -7.130 1.00 91.12 110 CYS A O 1
ATOM 853 N N . TYR A 1 111 ? 3.771 -1.262 -5.771 1.00 92.06 111 TYR A N 1
ATOM 854 C CA . TYR A 1 111 ? 2.879 -0.421 -4.983 1.00 92.06 111 TYR A CA 1
ATOM 855 C C . TYR A 1 111 ? 3.428 0.989 -4.786 1.00 92.06 111 TYR A C 1
ATOM 857 O O . TYR A 1 111 ? 4.635 1.193 -4.625 1.00 92.06 111 TYR A O 1
ATOM 865 N N . VAL A 1 112 ? 2.505 1.946 -4.704 1.00 91.50 112 VAL A N 1
ATOM 866 C CA . VAL A 1 112 ? 2.778 3.321 -4.274 1.00 91.50 112 VAL A CA 1
ATOM 867 C C . VAL A 1 112 ? 2.035 3.625 -2.970 1.00 91.50 112 VAL A C 1
ATOM 869 O O . VAL A 1 112 ? 0.879 3.217 -2.805 1.00 91.50 112 VAL A O 1
ATOM 872 N N . PRO A 1 113 ? 2.678 4.299 -2.003 1.00 92.19 113 PRO A N 1
ATOM 873 C CA . PRO A 1 113 ? 2.032 4.656 -0.753 1.00 92.19 113 PRO A CA 1
ATOM 874 C C . PRO A 1 113 ? 1.057 5.815 -0.973 1.00 92.19 113 PRO A C 1
ATOM 876 O O . PRO A 1 113 ? 1.386 6.819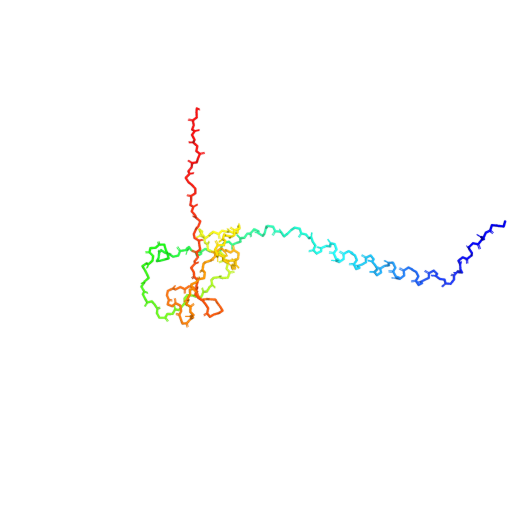 -1.603 1.00 92.19 113 PRO A O 1
ATOM 879 N N . ILE A 1 114 ? -0.139 5.720 -0.394 1.00 91.44 114 ILE A N 1
ATOM 880 C CA . ILE A 1 114 ? -1.087 6.833 -0.413 1.00 91.44 114 ILE A CA 1
ATOM 881 C C . ILE A 1 114 ? -0.708 7.823 0.676 1.00 91.44 114 ILE A C 1
ATOM 883 O O . ILE A 1 114 ? -0.715 7.489 1.860 1.00 91.44 114 ILE A O 1
ATOM 887 N N . VAL A 1 115 ? -0.419 9.059 0.293 1.00 88.69 115 VAL A N 1
ATOM 888 C CA . VAL A 1 115 ? -0.070 10.121 1.239 1.00 88.69 115 VAL A CA 1
ATOM 889 C C . VAL A 1 115 ? -1.332 10.732 1.836 1.00 88.69 115 VAL A C 1
ATOM 891 O O . VAL A 1 115 ? -2.362 10.902 1.175 1.00 88.69 115 VAL A O 1
ATOM 894 N N . GLU A 1 116 ? -1.275 11.055 3.123 1.00 83.62 116 GLU A N 1
ATOM 895 C CA . GLU A 1 116 ? -2.363 11.740 3.798 1.00 83.62 116 GLU A CA 1
ATOM 896 C C . GLU A 1 116 ? -2.459 13.189 3.297 1.00 83.62 116 GLU A C 1
ATOM 898 O O . GLU A 1 116 ? -1.583 14.018 3.540 1.00 83.62 116 GLU A O 1
ATOM 903 N N . LYS A 1 117 ? -3.544 13.515 2.581 1.00 76.19 117 LYS A N 1
ATOM 904 C CA . LYS A 1 117 ? -3.842 14.905 2.218 1.00 76.19 117 LYS A CA 1
ATOM 905 C C . LYS A 1 117 ? -4.075 15.698 3.505 1.00 76.19 117 LYS A C 1
ATOM 907 O O . LYS A 1 117 ? -5.057 15.440 4.204 1.00 76.19 117 LYS A O 1
ATOM 912 N N . LYS A 1 118 ? -3.214 16.679 3.802 1.00 67.12 118 LYS A N 1
ATOM 913 C CA . LYS A 1 118 ? -3.477 17.649 4.874 1.00 67.12 118 LYS A CA 1
ATOM 914 C C . LYS A 1 118 ? -4.802 18.346 4.558 1.00 67.12 118 LYS A C 1
ATOM 916 O O . LYS A 1 118 ? -4.928 18.981 3.512 1.00 67.12 118 LYS A O 1
ATOM 921 N N . ARG A 1 119 ? -5.808 18.199 5.427 1.00 62.09 119 ARG A N 1
ATOM 922 C CA . ARG A 1 119 ? -7.033 19.000 5.310 1.00 62.09 119 ARG A CA 1
ATOM 923 C C . ARG A 1 119 ? -6.656 20.463 5.521 1.00 62.09 119 ARG A C 1
ATOM 925 O O . ARG A 1 119 ? -5.902 20.768 6.444 1.00 62.09 119 ARG A O 1
ATOM 932 N N . ALA A 1 120 ? -7.175 21.349 4.674 1.00 65.75 120 ALA A N 1
ATOM 933 C CA . ALA A 1 120 ? -7.087 22.778 4.936 1.00 65.75 120 ALA A CA 1
ATOM 934 C C . ALA A 1 120 ? -7.752 23.076 6.295 1.00 65.75 120 ALA A C 1
ATOM 936 O O . ALA A 1 120 ? -8.781 22.458 6.606 1.00 65.75 120 ALA A O 1
ATOM 937 N N . PRO A 1 121 ? -7.177 23.969 7.119 1.00 59.41 121 PRO A N 1
ATOM 938 C CA . PRO A 1 121 ? -7.791 24.357 8.379 1.00 59.41 121 PRO A CA 1
ATOM 939 C C . PRO A 1 121 ? -9.182 24.931 8.096 1.00 59.41 121 PRO A C 1
ATOM 941 O O . PRO A 1 121 ? -9.333 25.946 7.425 1.00 59.41 121 PRO A O 1
ATOM 944 N N . THR A 1 122 ? -10.211 24.243 8.581 1.00 61.59 122 THR A N 1
ATOM 945 C CA . THR A 1 122 ? -11.606 24.684 8.515 1.00 61.59 122 THR A CA 1
ATOM 946 C C . THR A 1 122 ? -11.891 25.443 9.801 1.00 61.59 122 THR A C 1
ATOM 948 O O . THR A 1 122 ? -12.482 24.919 10.735 1.00 61.59 122 THR A O 1
ATOM 951 N N . SER A 1 123 ? -11.382 26.667 9.884 1.00 69.00 123 SER A N 1
ATOM 952 C CA . SER A 1 123 ? -11.817 27.625 10.894 1.00 69.00 123 SER A CA 1
ATOM 953 C C . SER A 1 123 ? -12.208 28.895 10.161 1.00 69.00 123 SER A C 1
ATOM 955 O O . SER A 1 123 ? -11.352 29.708 9.827 1.00 69.00 123 SER A O 1
ATOM 957 N N . VAL A 1 124 ? -13.501 29.043 9.886 1.00 60.78 124 VAL A N 1
ATOM 958 C CA . VAL A 1 124 ? -14.085 30.370 9.694 1.00 60.78 124 VAL A CA 1
ATOM 959 C C . VAL A 1 124 ? -14.313 30.881 11.111 1.00 60.78 124 VAL A C 1
ATOM 961 O O . VAL A 1 124 ? -15.139 30.329 11.832 1.00 60.78 124 VAL A O 1
ATOM 964 N N . GLY A 1 125 ? -13.469 31.810 11.558 1.00 64.62 125 GLY A N 1
ATOM 965 C CA . GLY A 1 125 ? -13.751 32.569 12.771 1.00 64.62 125 GLY A CA 1
ATOM 966 C C . GLY A 1 125 ? -14.885 33.534 12.456 1.00 64.62 125 GLY A C 1
ATOM 967 O O . GLY A 1 125 ? -14.768 34.292 11.493 1.00 64.62 125 GLY A O 1
ATOM 968 N N . GLU A 1 126 ? -15.968 33.440 13.215 1.00 46.78 126 GLU A N 1
ATOM 969 C CA . GLU A 1 126 ? -17.069 34.407 13.232 1.00 46.78 126 GLU A CA 1
ATOM 970 C C . GLU A 1 126 ? -16.873 35.378 14.400 1.00 46.78 126 GLU A C 1
ATOM 972 O O . GLU A 1 126 ? -16.401 34.913 15.469 1.00 46.78 126 GLU A O 1
#

Radius of gyration: 27.89 Å; chains: 1; bounding box: 68×76×56 Å

Sequence (126 aa):
MRAAWHLPRTWAPRAVGAVAVGIALWGVLTLSEGPAPRAKMKVEDTEVPEWILTGQGDAGVVAKKMPSKRMKGQRAPPCTLPQVLLNDACWERLERIAPCEDFYEHEGRCYVPIVEKKRAPTSVGE

Organism: NCBI:txid1294270